Protein AF-A0A0C9SSV5-F1 (afdb_monomer)

Nearest PDB structures (foldseek):
  7vpn-assembly1_A  TM=6.894E-01  e=2.152E-01  Coprinopsis cinerea okayama7#130
  8jkk-assembly3_G  TM=6.344E-01  e=1.766E-01  Coprinopsis cinerea okayama7#130
  8jkk-assembly1_A  TM=6.211E-01  e=1.766E-01  Coprinopsis cinerea okayama7#130
  8jkk-assembly2_D  TM=6.205E-01  e=1.766E-01  Coprinopsis cinerea okayama7#130
  1uf2-assembly1_G  TM=5.075E-01  e=1.775E+00  Rice dwarf virus

Sequence (130 aa):
IPYLSAETFKHEPLYCNLEEVYSKLFEWLEMMTRNYLPSEYEVLVRLVRVLPSKATSLTSPFLSLIINLNICSEAHRDAKDKDLCLVLPIRNFKGGSLV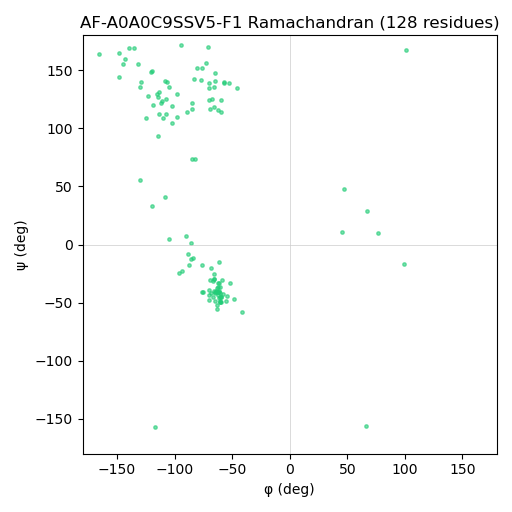LKQQGLVLDLANGDFVVFRLAETTHFNLDYE

Organism: NCBI:txid664439

Radius of gyration: 15.21 Å; Cα contacts (8 Å, |Δi|>4): 168; chains: 1; bounding box: 42×30×37 Å

Secondary structure (DSSP, 8-state):
-----HHHHHTHHHHHHHHHHHHHHHHHHHHHHHHH-HHHHHHHHHHHHH-TT----TTTT-S-----SS----SB--TT--SEEEE---S--SB-PEEETTTTEEE-PPTT--EEEETTT--EEEPPB-

Mean predicted aligned error: 4.46 Å

pLDDT: mean 89.44, std 7.88, range [55.72, 97.88]

Foldseek 3Di:
DDDDDPVCVVVVVVVVVCLVVCVVVLVVVLVVCCVVVVPLLVVLCVVCVPDPVVDDDSNPSDPDDDDDDQDFDDFDAPLVQAGKDKDADDDDFAFFWKDFPVVRDTHPDDHPDMDMDGRNVTGIGTTHTD

Solvent-accessible surface area (backbone atoms only — not comparable to full-atom values): 7798 Å² total; per-residue (Å²): 132,86,74,83,60,70,62,54,71,77,38,38,71,59,51,53,50,50,47,67,76,39,41,70,56,33,55,47,53,30,52,50,40,44,72,78,38,46,70,61,38,54,52,35,44,54,54,57,71,70,42,89,71,72,68,78,47,85,49,43,62,43,89,74,86,83,88,74,80,87,57,62,47,73,84,39,54,48,73,87,43,86,50,77,42,76,51,65,56,81,64,93,81,48,65,40,31,42,34,36,61,79,79,72,42,75,40,82,71,48,64,84,42,69,50,75,47,53,29,48,80,33,42,33,30,27,37,64,67,107

Structure (mmCIF, N/CA/C/O backbone):
data_AF-A0A0C9SSV5-F1
#
_entry.id   AF-A0A0C9SSV5-F1
#
loop_
_atom_site.group_PDB
_atom_site.id
_atom_site.type_symbol
_atom_site.label_atom_id
_atom_site.label_alt_id
_atom_site.label_comp_id
_atom_site.label_asym_id
_atom_site.label_entity_id
_atom_site.label_seq_id
_atom_site.pdbx_PDB_ins_code
_atom_site.Cartn_x
_atom_site.Cartn_y
_atom_site.Cartn_z
_atom_site.occupancy
_atom_site.B_iso_or_equiv
_atom_site.auth_seq_id
_atom_site.auth_comp_id
_atom_site.auth_asym_id
_atom_site.auth_atom_id
_atom_site.pdbx_PDB_model_num
ATOM 1 N N . ILE A 1 1 ? 14.883 -15.116 -11.152 1.00 69.19 1 ILE A N 1
ATOM 2 C CA . ILE A 1 1 ? 15.613 -13.852 -10.884 1.00 69.19 1 ILE A CA 1
ATOM 3 C C . ILE A 1 1 ? 14.566 -12.746 -10.884 1.00 69.19 1 ILE A C 1
ATOM 5 O O . ILE A 1 1 ? 13.757 -12.798 -11.797 1.00 69.19 1 ILE A O 1
ATOM 9 N N . PRO A 1 2 ? 14.501 -11.841 -9.892 1.00 75.25 2 PRO A N 1
ATOM 10 C CA . PRO A 1 2 ? 13.543 -10.729 -9.891 1.00 75.25 2 PRO A CA 1
ATOM 11 C C . PRO A 1 2 ? 13.689 -9.847 -11.141 1.00 75.25 2 PRO A C 1
ATOM 13 O O . PRO A 1 2 ? 14.813 -9.600 -11.580 1.00 75.25 2 PRO A O 1
ATOM 16 N N . TYR A 1 3 ? 12.571 -9.397 -11.712 1.00 78.25 3 TYR A N 1
ATOM 17 C CA . TYR A 1 3 ? 12.511 -8.578 -12.928 1.00 78.25 3 TYR A CA 1
ATOM 18 C C . TYR A 1 3 ? 11.377 -7.547 -12.827 1.00 78.25 3 TYR A C 1
ATOM 20 O O . TYR A 1 3 ? 10.466 -7.704 -12.015 1.00 78.25 3 TYR A O 1
ATOM 28 N N . LEU A 1 4 ? 11.449 -6.488 -13.637 1.00 80.31 4 LEU A N 1
ATOM 29 C CA . LEU A 1 4 ? 10.398 -5.469 -13.720 1.00 80.31 4 LEU A CA 1
ATOM 30 C C . LEU A 1 4 ? 9.098 -6.070 -14.264 1.00 80.31 4 LEU A C 1
ATOM 32 O O . LEU A 1 4 ? 9.130 -6.876 -15.193 1.00 80.31 4 LEU A O 1
ATOM 36 N N . SER A 1 5 ? 7.957 -5.655 -13.712 1.00 84.19 5 SER A N 1
ATOM 37 C CA . SER A 1 5 ? 6.647 -6.121 -14.175 1.00 84.19 5 SER A CA 1
ATOM 38 C C . SER A 1 5 ? 6.447 -5.824 -15.664 1.00 84.19 5 SER A C 1
ATOM 40 O O . SER A 1 5 ? 6.763 -4.733 -16.137 1.00 84.19 5 SER A O 1
ATOM 42 N N . ALA A 1 6 ? 5.861 -6.772 -16.401 1.00 87.62 6 ALA A N 1
ATOM 43 C CA . ALA A 1 6 ? 5.492 -6.564 -17.802 1.00 87.62 6 ALA A CA 1
ATOM 44 C C . ALA A 1 6 ? 4.513 -5.384 -17.970 1.00 87.62 6 ALA A C 1
ATOM 46 O O . ALA A 1 6 ? 4.557 -4.680 -18.979 1.00 87.62 6 ALA A O 1
ATOM 47 N N . GLU A 1 7 ? 3.679 -5.127 -16.956 1.00 86.88 7 GLU A N 1
ATOM 48 C CA . GLU A 1 7 ? 2.730 -4.011 -16.950 1.00 86.88 7 GLU A CA 1
ATOM 49 C C . GLU A 1 7 ? 3.437 -2.648 -16.940 1.00 86.88 7 GLU A C 1
ATOM 51 O O . GLU A 1 7 ? 2.920 -1.709 -17.536 1.00 86.88 7 GLU A O 1
ATOM 56 N N . THR A 1 8 ? 4.642 -2.540 -16.361 1.00 84.25 8 THR A N 1
ATOM 57 C CA . THR A 1 8 ? 5.437 -1.299 -16.400 1.00 84.25 8 THR A CA 1
ATOM 58 C C . THR A 1 8 ? 5.770 -0.908 -17.838 1.00 84.25 8 THR A C 1
ATOM 60 O O . THR A 1 8 ? 5.641 0.255 -18.194 1.00 84.25 8 THR A O 1
ATOM 63 N N . PHE A 1 9 ? 6.140 -1.872 -18.686 1.00 86.56 9 PHE A N 1
ATOM 64 C CA . PHE A 1 9 ? 6.457 -1.602 -20.092 1.00 86.56 9 PHE A CA 1
ATOM 65 C C . PHE A 1 9 ? 5.199 -1.362 -20.927 1.00 86.56 9 PHE A C 1
ATOM 67 O O . PHE A 1 9 ? 5.155 -0.472 -21.769 1.00 86.56 9 PHE A O 1
ATOM 74 N N . LYS A 1 10 ? 4.153 -2.154 -20.685 1.00 92.75 10 LYS A N 1
ATOM 75 C CA . LYS A 1 10 ? 2.877 -2.055 -21.402 1.00 92.75 10 LYS A CA 1
ATOM 76 C C . LYS A 1 10 ? 2.137 -0.744 -21.115 1.00 92.75 10 LYS A C 1
ATOM 78 O O . LYS A 1 10 ? 1.419 -0.244 -21.978 1.00 92.75 10 LYS A O 1
ATOM 83 N N . HIS A 1 11 ? 2.309 -0.202 -19.913 1.00 90.19 11 HIS A N 1
ATOM 84 C CA . HIS A 1 11 ? 1.666 1.018 -19.439 1.00 90.19 11 HIS A CA 1
ATOM 85 C C . HIS A 1 11 ? 2.687 2.101 -19.067 1.00 90.19 11 HIS A C 1
ATOM 87 O O . HIS A 1 11 ? 2.428 2.901 -18.172 1.00 90.19 11 HIS A O 1
ATOM 93 N N . GLU A 1 12 ? 3.822 2.157 -19.772 1.00 90.00 12 GLU A N 1
ATOM 94 C CA . GLU A 1 12 ? 4.909 3.113 -19.511 1.00 90.00 12 GLU A CA 1
ATOM 95 C C . GLU A 1 12 ? 4.413 4.566 -19.354 1.00 90.00 12 GLU A C 1
ATOM 97 O O . GLU A 1 12 ? 4.742 5.173 -18.335 1.00 90.00 12 GLU A O 1
ATOM 102 N N . PRO A 1 13 ? 3.542 5.122 -20.227 1.00 93.56 13 PRO A N 1
ATOM 103 C CA . PRO A 1 13 ? 3.059 6.492 -20.041 1.00 93.56 13 PRO A CA 1
ATOM 104 C C . PRO A 1 13 ? 2.298 6.698 -18.726 1.00 93.56 13 PRO A C 1
ATOM 106 O O . PRO A 1 13 ? 2.419 7.741 -18.091 1.00 93.56 13 PRO A O 1
ATOM 109 N N . LEU A 1 14 ? 1.515 5.703 -18.293 1.00 90.88 14 LEU A N 1
ATOM 110 C CA . LEU A 1 14 ? 0.811 5.760 -17.011 1.00 90.88 14 LEU A CA 1
ATOM 111 C C . LEU A 1 14 ? 1.805 5.703 -15.849 1.00 90.88 14 LEU A C 1
ATOM 113 O O . LEU A 1 14 ? 1.651 6.447 -14.886 1.00 90.88 14 LEU A O 1
ATOM 117 N N . TYR A 1 15 ? 2.822 4.848 -15.952 1.00 88.31 15 TYR A N 1
ATOM 118 C CA . TYR A 1 15 ? 3.873 4.737 -14.948 1.00 88.31 15 TYR A CA 1
ATOM 119 C C . TYR A 1 15 ? 4.627 6.063 -14.775 1.00 88.31 15 TYR A C 1
ATOM 121 O O . TYR A 1 15 ? 4.724 6.560 -13.656 1.00 88.31 15 TYR A O 1
ATOM 129 N N . CYS A 1 16 ? 5.064 6.684 -15.876 1.00 89.88 16 CYS A N 1
ATOM 130 C CA . CYS A 1 16 ? 5.734 7.987 -15.850 1.00 89.88 16 CYS A CA 1
ATOM 131 C C . CYS A 1 16 ? 4.834 9.096 -15.285 1.00 89.88 16 CYS A C 1
ATOM 133 O O . CYS A 1 16 ? 5.289 9.908 -14.486 1.00 89.88 16 CYS A O 1
ATOM 135 N N . ASN A 1 17 ? 3.543 9.107 -15.632 1.00 92.94 17 ASN A N 1
ATOM 136 C CA . ASN A 1 17 ? 2.605 10.090 -15.083 1.00 92.94 17 ASN A CA 1
ATOM 137 C C . ASN A 1 17 ? 2.423 9.932 -13.568 1.00 92.94 17 ASN A C 1
ATOM 139 O O . ASN A 1 17 ? 2.332 10.924 -12.850 1.00 92.94 17 ASN A O 1
ATOM 143 N N . LEU A 1 18 ? 2.352 8.695 -13.067 1.00 91.06 18 LEU A N 1
ATOM 144 C CA . LEU A 1 18 ? 2.268 8.440 -11.627 1.00 91.06 18 LEU A CA 1
ATOM 145 C C . LEU A 1 18 ? 3.539 8.888 -10.913 1.00 91.06 18 LEU A C 1
ATOM 147 O O . LEU A 1 18 ? 3.448 9.473 -9.836 1.00 91.06 18 LEU A O 1
ATOM 151 N N . GLU A 1 19 ? 4.697 8.638 -11.521 1.00 89.38 19 GLU A N 1
ATOM 152 C CA . GLU A 1 19 ? 5.982 9.099 -11.008 1.00 89.38 19 GLU A CA 1
ATOM 153 C C . GLU A 1 19 ? 6.035 10.618 -10.893 1.00 89.38 19 GLU A C 1
ATOM 155 O O . GLU A 1 19 ? 6.338 11.147 -9.825 1.00 89.38 19 GLU A O 1
ATOM 160 N N . GLU A 1 20 ? 5.656 11.324 -11.954 1.00 92.75 20 GLU A N 1
ATOM 161 C CA . GLU A 1 20 ? 5.656 12.782 -11.968 1.00 92.75 20 GLU A CA 1
ATOM 162 C C . GLU A 1 20 ? 4.675 13.357 -10.933 1.00 92.75 20 GLU A C 1
ATOM 164 O O . GLU A 1 20 ? 5.061 14.167 -10.083 1.00 92.75 20 GLU A O 1
ATOM 169 N N . VAL A 1 21 ? 3.418 12.899 -10.958 1.00 93.81 21 VAL A N 1
ATOM 170 C CA . VAL A 1 21 ? 2.326 13.458 -10.144 1.00 93.81 21 VAL A CA 1
ATOM 171 C C . VAL A 1 21 ? 2.496 13.153 -8.654 1.00 93.81 21 VAL A C 1
ATOM 173 O O . VAL A 1 21 ? 2.216 14.019 -7.822 1.00 93.81 21 VAL A O 1
ATOM 176 N N . TYR A 1 22 ? 2.951 11.948 -8.300 1.00 92.31 22 TYR A N 1
ATOM 177 C CA . TYR A 1 22 ? 3.033 11.494 -6.907 1.00 92.31 22 TYR A CA 1
ATOM 178 C C . TYR A 1 22 ? 4.453 11.483 -6.328 1.00 92.3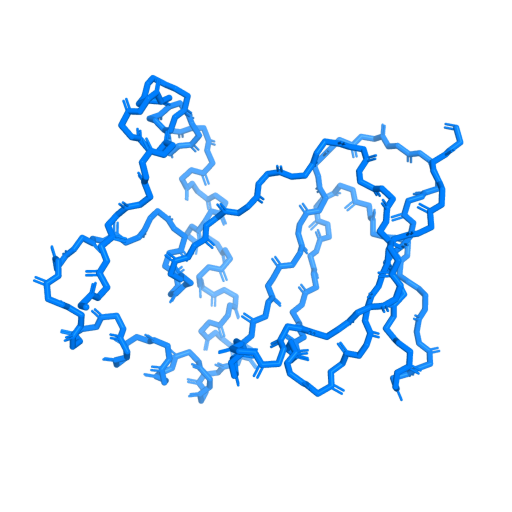1 22 TYR A C 1
ATOM 180 O O . TYR A 1 22 ? 4.610 11.109 -5.169 1.00 92.31 22 TYR A O 1
ATOM 188 N N . SER A 1 23 ? 5.466 11.957 -7.061 1.00 92.38 23 SER A N 1
ATOM 189 C CA . SER A 1 23 ? 6.869 12.049 -6.609 1.00 92.38 23 SER A CA 1
ATOM 190 C C . SER A 1 23 ? 7.018 12.535 -5.161 1.00 92.38 23 SER A C 1
ATOM 192 O O . SER A 1 23 ? 7.513 11.812 -4.300 1.00 92.38 23 SER A O 1
ATOM 194 N N . LYS A 1 24 ? 6.490 13.726 -4.854 1.00 94.12 24 LYS A N 1
ATOM 195 C CA . LYS A 1 24 ? 6.552 14.323 -3.506 1.00 94.12 24 LYS A CA 1
ATOM 196 C C . LYS A 1 24 ? 5.846 13.488 -2.440 1.00 94.12 24 LYS A C 1
ATOM 198 O O . LYS A 1 24 ? 6.253 13.496 -1.280 1.00 94.12 24 LYS A O 1
ATOM 203 N N . LEU A 1 25 ? 4.767 12.803 -2.813 1.00 93.50 25 LEU A N 1
ATOM 204 C CA . LEU A 1 25 ? 4.048 11.925 -1.898 1.00 93.50 25 LEU A CA 1
ATOM 205 C C . LEU A 1 25 ? 4.888 10.687 -1.584 1.00 93.50 25 LEU A C 1
ATOM 207 O O . LEU A 1 25 ? 4.997 10.322 -0.419 1.00 93.50 25 LEU A O 1
ATOM 211 N N . PHE A 1 26 ? 5.522 10.079 -2.586 1.00 93.62 26 PHE A N 1
ATOM 212 C CA . PHE A 1 26 ? 6.402 8.931 -2.375 1.00 93.62 26 PHE A CA 1
ATOM 213 C C . PHE A 1 26 ? 7.636 9.293 -1.548 1.00 93.62 26 PHE A C 1
ATOM 215 O O . PHE A 1 26 ? 7.950 8.569 -0.608 1.00 93.62 26 PHE A O 1
ATOM 222 N N . GLU A 1 27 ? 8.264 10.445 -1.799 1.00 93.81 27 GLU A N 1
ATOM 223 C CA . GLU A 1 27 ? 9.355 10.961 -0.957 1.00 93.81 27 GLU A CA 1
ATOM 224 C C . GLU A 1 27 ? 8.912 11.142 0.503 1.00 93.81 27 GLU A C 1
ATOM 226 O O . GLU A 1 27 ? 9.630 10.780 1.441 1.00 93.81 27 GLU A O 1
ATOM 231 N N . TRP A 1 28 ? 7.705 11.673 0.716 1.00 95.31 28 TRP A N 1
ATOM 232 C CA . TRP A 1 28 ? 7.149 11.835 2.054 1.00 95.31 28 TRP A CA 1
ATOM 233 C C . TRP A 1 28 ? 6.860 10.487 2.725 1.00 95.31 28 TRP A C 1
ATOM 235 O O . TRP A 1 28 ? 7.246 10.297 3.877 1.00 95.31 28 TRP A O 1
ATOM 245 N N . LEU A 1 29 ? 6.255 9.525 2.022 1.00 95.19 29 LEU A N 1
ATOM 246 C CA . LEU A 1 29 ? 6.004 8.179 2.551 1.00 95.19 29 LEU A CA 1
ATOM 247 C C . LEU A 1 29 ? 7.310 7.439 2.875 1.00 95.19 29 LEU A C 1
ATOM 249 O O . LEU A 1 29 ? 7.389 6.754 3.900 1.00 95.19 29 LEU A O 1
ATOM 253 N N . GLU A 1 30 ? 8.351 7.614 2.059 1.00 94.81 30 GLU A N 1
ATOM 254 C CA . GLU A 1 30 ? 9.689 7.090 2.333 1.00 94.81 30 GLU A CA 1
ATOM 255 C C . GLU A 1 30 ? 10.245 7.672 3.637 1.00 94.81 30 GLU A C 1
ATOM 257 O O . GLU A 1 30 ? 10.685 6.931 4.522 1.00 94.81 30 GLU A O 1
ATOM 262 N N . MET A 1 31 ? 10.182 8.998 3.786 1.00 95.88 31 MET A N 1
ATOM 263 C CA . MET A 1 31 ? 10.624 9.696 4.991 1.00 95.88 31 MET A CA 1
ATOM 264 C C . MET A 1 31 ? 9.846 9.231 6.229 1.00 95.88 31 MET A C 1
ATOM 266 O O . MET A 1 31 ? 10.452 8.959 7.266 1.00 95.88 31 MET A O 1
ATOM 270 N N . MET A 1 32 ? 8.520 9.106 6.133 1.00 96.44 32 MET A N 1
ATOM 271 C CA . MET A 1 32 ? 7.680 8.617 7.229 1.00 96.44 32 MET A CA 1
ATOM 272 C C . MET A 1 32 ? 8.065 7.185 7.612 1.00 96.44 32 MET A C 1
ATOM 274 O O . MET A 1 32 ? 8.278 6.897 8.788 1.00 96.44 32 MET A O 1
ATOM 278 N N . THR A 1 33 ? 8.251 6.305 6.630 1.00 94.88 33 THR A N 1
ATOM 279 C CA . THR A 1 33 ? 8.675 4.920 6.877 1.00 94.88 33 THR A CA 1
ATOM 280 C C . THR A 1 33 ? 10.040 4.878 7.565 1.00 94.88 33 THR A C 1
ATOM 282 O O . THR A 1 33 ? 10.199 4.182 8.564 1.00 94.88 33 THR A O 1
ATOM 285 N N . ARG A 1 34 ? 11.010 5.678 7.105 1.00 96.19 34 ARG A N 1
ATOM 286 C CA . ARG A 1 34 ? 12.337 5.774 7.730 1.00 96.19 34 ARG A CA 1
ATOM 287 C C . ARG A 1 34 ? 12.269 6.272 9.177 1.00 96.19 34 ARG A C 1
ATOM 289 O O . ARG A 1 34 ? 12.998 5.766 10.024 1.00 96.19 34 ARG A O 1
ATOM 296 N N . ASN A 1 35 ? 11.416 7.254 9.460 1.00 97.50 35 ASN A N 1
ATOM 297 C CA . ASN A 1 35 ? 11.336 7.880 10.780 1.00 97.50 35 ASN A CA 1
ATOM 298 C C . ASN A 1 35 ? 10.607 7.008 11.809 1.00 97.50 35 ASN A C 1
ATOM 300 O O . ASN A 1 35 ? 11.038 6.936 12.959 1.00 97.50 35 ASN A O 1
ATOM 304 N N . TYR A 1 36 ? 9.509 6.360 11.411 1.00 96.75 36 TYR A N 1
ATOM 305 C CA . TYR A 1 36 ? 8.656 5.600 12.330 1.00 96.75 36 TYR A CA 1
ATOM 306 C C . TYR A 1 36 ? 8.973 4.102 12.364 1.00 96.75 36 TYR A C 1
ATOM 308 O O . TYR A 1 36 ? 8.714 3.459 13.377 1.00 96.75 36 TYR A O 1
ATOM 316 N N . LEU A 1 37 ? 9.559 3.552 11.296 1.00 95.81 37 LEU A N 1
ATOM 317 C CA . LEU A 1 37 ? 9.918 2.135 11.164 1.00 95.81 37 LEU A CA 1
ATOM 318 C C . LEU A 1 37 ? 11.381 1.975 10.697 1.00 95.81 37 LEU A C 1
ATOM 320 O O . LEU A 1 37 ? 11.643 1.338 9.674 1.00 95.81 37 LEU A O 1
ATOM 324 N N . PRO A 1 38 ? 12.369 2.554 11.411 1.00 96.06 38 PRO A N 1
ATOM 325 C CA . PRO A 1 38 ? 13.755 2.614 10.939 1.00 96.06 38 PRO A CA 1
ATOM 326 C C . PRO A 1 38 ? 14.391 1.230 10.745 1.00 96.06 38 PRO A C 1
ATOM 328 O O . PRO A 1 38 ? 15.206 1.045 9.844 1.00 96.06 38 PRO A O 1
ATOM 331 N N . SER A 1 39 ? 14.014 0.246 11.567 1.00 94.62 39 SER A N 1
ATOM 332 C CA . SER A 1 39 ? 14.576 -1.108 11.488 1.00 94.62 39 SER A CA 1
ATOM 333 C C . SER A 1 39 ? 14.096 -1.834 10.232 1.00 94.62 39 SER A C 1
ATOM 335 O O . SER A 1 39 ? 14.899 -2.398 9.491 1.00 94.62 39 SER A O 1
ATOM 337 N N . GLU A 1 40 ? 12.792 -1.785 9.965 1.00 93.12 40 G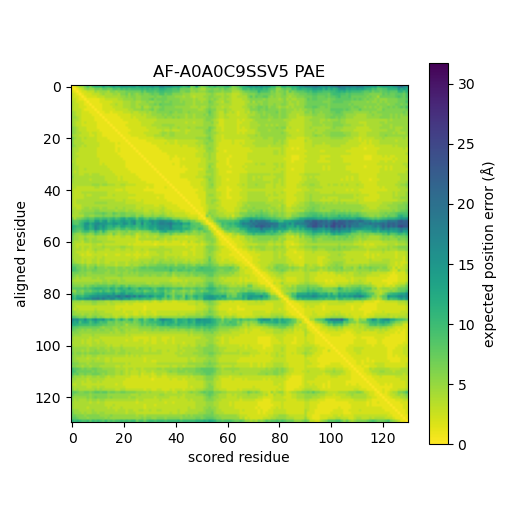LU A N 1
ATOM 338 C CA . GLU A 1 40 ? 12.180 -2.346 8.765 1.00 93.12 40 GLU A CA 1
ATOM 339 C C . GLU A 1 40 ? 12.640 -1.610 7.502 1.00 93.12 40 GLU A C 1
ATOM 341 O O . GLU A 1 40 ? 12.955 -2.250 6.499 1.00 93.12 40 GLU A O 1
ATOM 346 N N . TYR A 1 41 ? 12.756 -0.280 7.563 1.00 93.81 41 TYR A N 1
ATOM 347 C CA . TYR A 1 41 ? 13.273 0.540 6.469 1.00 93.81 41 TYR A CA 1
ATOM 348 C C . TYR A 1 41 ? 14.669 0.082 6.020 1.00 93.81 41 TYR A C 1
ATOM 350 O O . TYR A 1 41 ? 14.904 -0.136 4.831 1.00 93.81 41 TYR A O 1
ATOM 358 N N . GLU A 1 42 ? 15.593 -0.127 6.963 1.00 93.44 42 GLU A N 1
ATOM 359 C CA . GLU A 1 42 ? 16.951 -0.593 6.659 1.00 93.44 42 GLU A CA 1
ATOM 360 C C . GLU A 1 42 ? 16.969 -1.978 5.999 1.00 93.44 42 GLU A C 1
ATOM 362 O O . GLU A 1 42 ? 17.781 -2.234 5.103 1.00 93.44 42 GLU A O 1
ATOM 367 N N . VAL A 1 43 ? 16.067 -2.876 6.405 1.00 91.25 43 VAL A N 1
ATOM 368 C CA . VAL A 1 43 ? 15.922 -4.192 5.768 1.00 91.25 43 VAL A CA 1
ATOM 369 C C . VAL A 1 43 ? 15.456 -4.034 4.321 1.00 91.25 43 VAL A C 1
ATOM 371 O O . VAL A 1 43 ? 16.094 -4.586 3.421 1.00 91.25 43 VAL A O 1
ATOM 374 N N . LEU A 1 44 ? 14.415 -3.231 4.081 1.00 90.31 44 LEU A N 1
ATOM 375 C CA . LEU A 1 44 ? 13.884 -2.978 2.739 1.00 90.31 44 LEU A CA 1
ATOM 376 C C . LEU A 1 44 ? 14.943 -2.350 1.817 1.00 90.31 44 LEU A C 1
ATOM 378 O O . LEU A 1 44 ? 15.164 -2.833 0.707 1.00 90.31 44 LEU A O 1
ATOM 382 N N . VAL A 1 45 ? 15.693 -1.349 2.290 1.00 90.69 45 VAL A N 1
ATOM 383 C CA . VAL A 1 45 ? 16.777 -0.726 1.509 1.00 90.69 45 VAL A CA 1
ATOM 384 C C . VAL A 1 45 ? 17.891 -1.720 1.179 1.00 90.69 45 VAL A C 1
ATOM 386 O O . VAL A 1 45 ? 18.418 -1.715 0.061 1.00 90.69 45 VAL A O 1
ATOM 389 N N . AR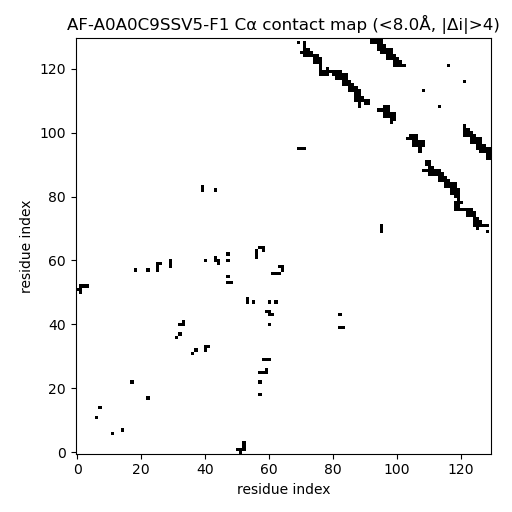G A 1 46 ? 18.274 -2.595 2.118 1.00 89.12 46 ARG A N 1
ATOM 390 C CA . ARG A 1 46 ? 19.268 -3.645 1.841 1.00 89.12 46 ARG A CA 1
ATOM 391 C C . ARG A 1 46 ? 18.772 -4.618 0.780 1.00 89.12 46 ARG A C 1
ATOM 393 O O . ARG A 1 46 ? 19.560 -4.972 -0.096 1.00 89.12 46 ARG A O 1
ATOM 400 N N . LEU A 1 47 ? 17.497 -5.007 0.829 1.00 86.06 47 LEU A N 1
ATOM 401 C CA . LEU A 1 47 ? 16.880 -5.856 -0.190 1.00 86.06 47 LEU A CA 1
ATOM 402 C C . LEU A 1 47 ? 16.927 -5.184 -1.565 1.00 86.06 47 LEU A C 1
ATOM 404 O O . LEU A 1 47 ? 17.434 -5.787 -2.506 1.00 86.06 47 LEU A O 1
ATOM 408 N N . VAL A 1 48 ? 16.520 -3.915 -1.672 1.00 85.31 48 VAL A N 1
ATOM 409 C CA . VAL A 1 48 ? 16.592 -3.140 -2.925 1.00 85.31 48 VAL A CA 1
ATOM 410 C C . VAL A 1 48 ? 18.015 -3.135 -3.502 1.00 85.31 48 VAL A C 1
ATOM 412 O O . VAL A 1 48 ? 18.202 -3.360 -4.696 1.00 85.31 48 VAL A O 1
ATOM 415 N N . ARG A 1 49 ? 19.041 -2.936 -2.663 1.00 85.44 49 ARG A N 1
ATOM 416 C CA . ARG A 1 49 ? 20.450 -2.853 -3.099 1.00 85.44 49 ARG A CA 1
ATOM 417 C C . ARG A 1 49 ? 21.013 -4.153 -3.669 1.00 85.44 49 ARG A C 1
ATOM 419 O O . ARG A 1 49 ? 21.929 -4.091 -4.487 1.00 85.44 49 ARG A O 1
ATOM 426 N N . VAL A 1 50 ? 20.522 -5.310 -3.225 1.00 85.62 50 VAL A N 1
ATOM 427 C CA . VAL A 1 50 ? 20.998 -6.616 -3.717 1.00 85.62 50 VAL A CA 1
ATOM 428 C C . VAL A 1 50 ? 20.233 -7.098 -4.949 1.00 85.62 50 VAL A C 1
ATOM 430 O O . VAL A 1 50 ? 20.634 -8.092 -5.559 1.00 85.62 50 VAL A O 1
ATOM 433 N N . LEU A 1 51 ? 19.148 -6.417 -5.336 1.00 82.75 51 LEU A N 1
ATOM 434 C CA . LEU A 1 51 ? 18.383 -6.804 -6.511 1.00 82.75 51 LEU A CA 1
ATOM 435 C C . LEU A 1 51 ? 19.169 -6.536 -7.805 1.00 82.75 51 LEU A C 1
ATOM 437 O O . LEU A 1 51 ? 19.732 -5.456 -7.998 1.00 82.75 51 LEU A O 1
ATOM 441 N N . PRO A 1 52 ? 19.178 -7.504 -8.736 1.00 74.75 52 PRO A N 1
ATOM 442 C CA . PRO A 1 52 ? 20.038 -7.467 -9.915 1.00 74.75 52 PRO A CA 1
ATOM 443 C C . PRO A 1 52 ? 19.667 -6.373 -10.920 1.00 74.75 52 PRO A C 1
ATOM 445 O O . PRO A 1 52 ? 20.507 -5.993 -11.731 1.00 74.75 52 PRO A O 1
ATOM 448 N N . SER A 1 53 ? 18.438 -5.852 -10.881 1.00 65.44 53 SER A N 1
ATOM 449 C CA . SER A 1 53 ? 17.973 -4.842 -11.832 1.00 65.44 53 SER A CA 1
ATOM 450 C C . SER A 1 53 ? 18.523 -3.442 -11.558 1.00 65.44 53 SER A C 1
ATOM 452 O O . SER A 1 53 ? 18.440 -2.613 -12.458 1.00 65.44 53 SER A O 1
ATOM 454 N N . LYS A 1 54 ? 19.056 -3.147 -10.354 1.00 55.72 54 LYS A N 1
ATOM 455 C CA . LYS A 1 54 ? 19.412 -1.783 -9.882 1.00 55.72 54 LYS A CA 1
ATOM 456 C C . LYS A 1 54 ? 18.341 -0.709 -10.150 1.00 55.72 54 LYS A C 1
ATOM 458 O O . LYS A 1 54 ? 18.619 0.476 -9.991 1.00 55.72 54 LYS A O 1
ATOM 463 N N . ALA A 1 55 ? 17.140 -1.109 -10.564 1.00 60.12 55 ALA A N 1
ATOM 464 C CA . ALA A 1 55 ? 16.059 -0.209 -10.886 1.00 60.12 55 ALA A CA 1
ATOM 465 C C . ALA A 1 55 ? 15.614 0.408 -9.566 1.00 60.12 55 ALA A C 1
ATOM 467 O O . ALA A 1 55 ? 15.201 -0.303 -8.647 1.00 60.12 55 ALA A O 1
ATOM 468 N N . THR A 1 56 ? 15.772 1.720 -9.451 1.00 63.75 56 THR A N 1
ATOM 469 C CA . THR A 1 56 ? 15.195 2.487 -8.357 1.00 63.75 56 THR A CA 1
ATOM 470 C C . THR A 1 56 ? 13.685 2.345 -8.466 1.00 63.75 56 THR A C 1
ATOM 472 O O . THR A 1 56 ? 13.099 2.719 -9.478 1.00 63.75 56 THR A O 1
ATOM 475 N N . SER A 1 57 ? 13.068 1.724 -7.463 1.00 73.06 57 SER A N 1
ATOM 476 C CA . SER A 1 57 ? 11.613 1.658 -7.390 1.00 73.06 57 SER A CA 1
ATOM 477 C C . SER A 1 57 ? 11.066 3.065 -7.193 1.00 73.06 57 SER A C 1
ATOM 479 O O . SER A 1 57 ? 11.569 3.797 -6.339 1.00 73.06 57 SER A O 1
ATOM 481 N N . LEU A 1 58 ? 10.011 3.406 -7.935 1.00 79.75 58 LEU A N 1
ATOM 482 C CA . LEU A 1 58 ? 9.253 4.643 -7.754 1.00 79.75 58 LEU A CA 1
ATOM 483 C C . LEU A 1 58 ? 8.809 4.849 -6.295 1.00 79.75 58 LEU A C 1
ATOM 485 O O . LEU A 1 58 ? 8.730 5.967 -5.800 1.00 79.75 58 LEU A O 1
ATOM 489 N N . THR A 1 59 ? 8.530 3.754 -5.596 1.00 86.19 59 THR A N 1
ATOM 490 C CA . THR A 1 59 ? 7.990 3.758 -4.238 1.00 86.19 59 THR A CA 1
ATOM 491 C C . THR A 1 59 ? 9.026 3.313 -3.213 1.00 86.19 59 THR A C 1
ATOM 493 O O . THR A 1 59 ? 8.696 2.528 -2.328 1.00 86.19 59 THR A O 1
ATOM 496 N N . SER A 1 60 ? 10.288 3.745 -3.337 1.00 87.38 60 SER A N 1
ATOM 497 C CA . SER A 1 60 ? 11.338 3.430 -2.351 1.00 87.38 60 SER A CA 1
ATOM 498 C C . SER A 1 60 ? 10.834 3.635 -0.906 1.00 87.38 60 SER A C 1
ATOM 500 O O . SER A 1 60 ? 10.165 4.628 -0.630 1.00 87.38 60 SER A O 1
ATOM 502 N N . PRO A 1 61 ? 11.092 2.707 0.035 1.00 89.75 61 PRO A N 1
ATOM 503 C CA . PRO A 1 61 ? 11.912 1.502 -0.095 1.00 89.75 61 PRO A CA 1
ATOM 504 C C . PRO A 1 61 ? 11.114 0.262 -0.560 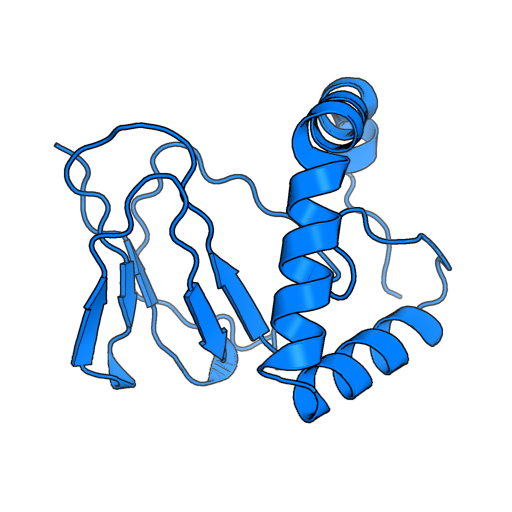1.00 89.75 61 PRO A C 1
ATOM 506 O O . PRO A 1 61 ? 11.645 -0.847 -0.555 1.00 89.75 61 PRO A O 1
ATOM 509 N N . PHE A 1 62 ? 9.840 0.416 -0.931 1.00 89.38 62 PHE A N 1
ATOM 510 C CA . PHE A 1 62 ? 8.978 -0.671 -1.396 1.00 89.38 62 PHE A CA 1
ATOM 511 C C . PHE A 1 62 ? 9.307 -1.062 -2.841 1.00 89.38 62 PHE A C 1
ATOM 513 O O . PHE A 1 62 ? 9.566 -0.214 -3.694 1.00 89.38 62 PHE A O 1
ATOM 520 N N . LEU A 1 63 ? 9.263 -2.364 -3.132 1.00 85.69 63 LEU A N 1
ATOM 521 C CA . LEU A 1 63 ? 9.672 -2.935 -4.423 1.00 85.69 63 LEU A CA 1
ATOM 522 C C . LEU A 1 63 ? 8.586 -2.936 -5.500 1.00 85.69 63 LEU A C 1
ATOM 524 O O . LEU A 1 63 ? 8.878 -3.200 -6.666 1.00 85.69 63 LEU A O 1
ATOM 528 N N . SER A 1 64 ? 7.343 -2.676 -5.117 1.00 85.94 64 SER A N 1
ATOM 529 C CA . SER A 1 64 ? 6.194 -2.778 -6.003 1.00 85.94 64 SER A CA 1
ATOM 530 C C . SER A 1 64 ? 5.131 -1.760 -5.632 1.00 85.94 64 SER A C 1
ATOM 532 O O . SER A 1 64 ? 4.868 -1.535 -4.453 1.00 85.94 64 SER A O 1
ATOM 534 N N . LEU A 1 65 ? 4.469 -1.236 -6.658 1.00 88.38 65 LEU A N 1
ATOM 535 C CA . LEU A 1 65 ? 3.283 -0.401 -6.553 1.00 88.38 65 LEU A CA 1
ATOM 536 C C . LEU A 1 65 ? 2.112 -1.166 -7.168 1.00 88.38 65 LEU A C 1
ATOM 538 O O . LEU A 1 65 ? 2.199 -1.611 -8.314 1.00 88.38 65 LEU A O 1
ATOM 542 N N . ILE A 1 66 ? 1.025 -1.305 -6.412 1.00 89.19 66 ILE A N 1
ATOM 543 C CA . ILE A 1 66 ? -0.229 -1.895 -6.882 1.00 89.19 66 ILE A CA 1
ATOM 544 C C . ILE A 1 66 ? -1.294 -0.803 -6.887 1.00 89.19 66 ILE A C 1
ATOM 546 O O . ILE A 1 66 ? -1.460 -0.087 -5.902 1.00 89.19 66 ILE A O 1
ATOM 550 N N . ILE A 1 67 ? -2.023 -0.688 -7.997 1.00 89.81 67 ILE A N 1
ATOM 551 C CA . ILE A 1 67 ? -3.155 0.229 -8.124 1.00 89.81 67 ILE A CA 1
ATOM 552 C C . ILE A 1 67 ? -4.425 -0.599 -8.107 1.00 89.81 67 ILE A C 1
ATOM 554 O O . ILE A 1 67 ? -4.716 -1.343 -9.042 1.00 89.81 67 ILE A O 1
ATOM 558 N N . ASN A 1 68 ? -5.187 -0.428 -7.040 1.00 89.94 68 ASN A N 1
ATOM 559 C CA . ASN A 1 68 ? -6.458 -1.088 -6.841 1.00 89.94 68 ASN A CA 1
ATOM 560 C C . ASN A 1 68 ? -7.591 -0.103 -7.144 1.00 89.94 68 ASN A C 1
ATOM 562 O O . ASN A 1 68 ? -7.708 0.935 -6.496 1.00 89.94 68 ASN A O 1
ATOM 566 N N . LEU A 1 69 ? -8.425 -0.420 -8.136 1.00 89.81 69 LEU A N 1
ATOM 567 C CA . LEU A 1 69 ? -9.592 0.386 -8.498 1.00 89.81 69 LEU A CA 1
ATOM 568 C C . LEU A 1 69 ? -10.837 -0.221 -7.852 1.00 89.81 69 LEU A C 1
ATOM 570 O O . LEU A 1 69 ? -11.267 -1.292 -8.268 1.00 89.81 69 LEU A O 1
ATOM 574 N N . ASN A 1 70 ? -11.402 0.466 -6.853 1.00 87.75 70 ASN A N 1
ATOM 575 C CA . ASN A 1 70 ? -12.592 0.030 -6.110 1.00 87.75 70 ASN A CA 1
ATOM 576 C C . ASN A 1 70 ? -12.507 -1.442 -5.662 1.00 87.75 70 ASN A C 1
ATOM 578 O O . ASN A 1 70 ? -13.427 -2.228 -5.884 1.00 87.75 70 ASN A O 1
ATOM 582 N N . ILE A 1 71 ? -11.370 -1.830 -5.081 1.00 87.38 71 ILE A N 1
ATOM 583 C CA . ILE A 1 71 ? -11.121 -3.223 -4.712 1.00 87.38 71 ILE A CA 1
ATOM 584 C C . ILE A 1 71 ? -12.041 -3.675 -3.574 1.00 87.38 71 ILE A C 1
ATOM 586 O O . ILE A 1 71 ? -12.034 -3.106 -2.489 1.00 87.38 71 ILE A O 1
ATOM 590 N N . CYS A 1 72 ? -12.771 -4.758 -3.808 1.00 89.12 72 CYS A N 1
ATOM 591 C CA . CYS A 1 72 ? -13.293 -5.618 -2.757 1.00 89.12 72 CYS A CA 1
ATOM 592 C C . CYS A 1 72 ? -12.530 -6.937 -2.865 1.00 89.12 72 CYS A C 1
ATOM 594 O O . CYS A 1 72 ? -12.460 -7.533 -3.943 1.00 89.12 72 CYS A O 1
ATOM 596 N N . SER A 1 73 ? -11.878 -7.345 -1.782 1.00 92.06 73 SER A N 1
ATOM 597 C CA . SER A 1 73 ? -11.029 -8.535 -1.762 1.00 92.06 73 SER A CA 1
ATOM 598 C C . SER A 1 73 ? -11.538 -9.522 -0.725 1.00 92.06 73 SER A C 1
ATOM 600 O O . SER A 1 73 ? -12.080 -9.139 0.307 1.00 92.06 73 SER A O 1
ATOM 602 N N . GLU A 1 74 ? -11.359 -10.814 -0.984 1.00 95.06 74 GLU A N 1
ATOM 603 C CA . GLU A 1 74 ? -11.575 -11.828 0.045 1.00 95.06 74 GLU A CA 1
ATOM 604 C C . GLU A 1 74 ? -10.448 -11.780 1.086 1.00 95.06 74 GLU A C 1
ATOM 606 O O . GLU A 1 74 ? -9.333 -11.343 0.802 1.00 95.06 74 GLU A O 1
ATOM 611 N N . ALA A 1 75 ? -10.716 -12.265 2.300 1.00 96.75 75 ALA A N 1
ATOM 612 C CA . ALA A 1 75 ? -9.723 -12.340 3.369 1.00 96.75 75 ALA A CA 1
ATOM 613 C C . ALA A 1 75 ? -8.521 -13.207 2.968 1.00 96.75 75 ALA A C 1
ATOM 615 O O . ALA A 1 75 ? -8.636 -14.427 2.851 1.00 96.75 75 ALA A O 1
ATOM 616 N N . HIS A 1 76 ? -7.347 -12.588 2.840 1.00 94.88 76 HIS A N 1
ATOM 617 C CA . HIS A 1 76 ? -6.126 -13.271 2.420 1.00 94.88 76 HIS A CA 1
ATOM 618 C C . HIS A 1 76 ? -4.899 -12.802 3.204 1.00 94.88 76 HIS A C 1
ATOM 620 O O . HIS A 1 76 ? -4.947 -11.863 3.996 1.00 94.88 76 HIS A O 1
ATOM 626 N N . ARG A 1 77 ? -3.799 -13.535 3.026 1.00 92.88 77 ARG A N 1
ATOM 627 C CA . ARG A 1 77 ? -2.455 -13.151 3.457 1.00 92.88 77 ARG A CA 1
ATOM 628 C C . ARG A 1 77 ? -1.528 -13.328 2.277 1.00 92.88 77 ARG A C 1
ATOM 630 O O . ARG A 1 77 ? -1.516 -14.408 1.679 1.00 92.88 77 ARG A O 1
ATOM 637 N N . ASP A 1 78 ? -0.668 -12.354 2.049 1.00 87.62 78 ASP A N 1
ATOM 638 C CA . ASP A 1 78 ? 0.390 -12.484 1.058 1.00 87.62 78 ASP A CA 1
ATOM 639 C C . ASP A 1 78 ? 1.562 -13.242 1.671 1.00 87.62 78 ASP A C 1
ATOM 641 O O . ASP A 1 78 ? 2.597 -12.699 2.029 1.00 87.62 78 ASP A O 1
ATOM 645 N N . ALA A 1 79 ? 1.387 -14.555 1.834 1.00 78.62 79 ALA A N 1
ATOM 646 C CA . ALA A 1 79 ? 2.351 -15.419 2.518 1.00 78.62 79 ALA A CA 1
ATOM 647 C C . ALA A 1 79 ? 3.734 -15.474 1.836 1.00 78.62 79 ALA A C 1
ATOM 649 O O . ALA A 1 79 ? 4.701 -15.965 2.423 1.00 78.62 79 ALA A O 1
ATOM 650 N N . LYS A 1 80 ? 3.820 -15.012 0.583 1.00 78.81 80 LYS A N 1
ATOM 651 C CA . LYS A 1 80 ? 5.069 -14.907 -0.179 1.00 78.81 80 LYS A CA 1
ATOM 652 C C . LYS A 1 80 ? 5.794 -13.580 0.061 1.00 78.81 80 LYS A C 1
ATOM 654 O O . LYS A 1 80 ? 7.002 -13.537 -0.164 1.00 78.81 80 LYS A O 1
ATOM 659 N N . ASP A 1 81 ? 5.096 -12.578 0.589 1.00 77.62 81 ASP A N 1
ATOM 660 C CA . ASP A 1 81 ? 5.622 -11.252 0.888 1.00 77.62 81 ASP A CA 1
ATOM 661 C C . ASP A 1 81 ? 5.875 -11.152 2.391 1.00 77.62 81 ASP A C 1
ATOM 663 O O . ASP A 1 81 ? 4.966 -11.082 3.218 1.00 77.62 81 ASP A O 1
ATOM 667 N N . LYS A 1 82 ? 7.150 -11.228 2.772 1.00 66.25 82 LYS A N 1
ATOM 668 C CA . LYS A 1 82 ? 7.551 -11.329 4.184 1.00 66.25 82 LYS A CA 1
ATOM 669 C C . LYS A 1 82 ? 7.671 -9.982 4.897 1.00 66.25 82 LYS A C 1
ATOM 671 O O . LYS A 1 82 ? 7.996 -9.967 6.081 1.00 66.25 82 LYS A O 1
ATOM 676 N N . ASP A 1 83 ? 7.388 -8.890 4.196 1.00 82.81 83 ASP A N 1
ATOM 677 C CA . ASP A 1 83 ? 7.708 -7.541 4.644 1.00 82.81 83 ASP A CA 1
ATOM 678 C C . ASP A 1 83 ? 6.444 -6.683 4.860 1.00 82.81 83 ASP A C 1
ATOM 680 O O . ASP A 1 83 ? 5.345 -7.178 5.146 1.00 82.81 83 ASP A O 1
ATOM 684 N N . LEU A 1 84 ? 6.626 -5.366 4.800 1.00 91.38 84 LEU A N 1
ATOM 685 C CA . LEU A 1 84 ? 5.596 -4.363 5.020 1.00 91.38 84 LEU A CA 1
ATOM 686 C C . LEU A 1 84 ? 4.763 -4.117 3.756 1.00 91.38 84 LEU A C 1
ATOM 688 O O . LEU A 1 84 ? 5.305 -4.019 2.657 1.00 91.38 84 LEU A O 1
ATOM 692 N N . CYS A 1 85 ? 3.463 -3.905 3.944 1.00 92.62 85 CYS A N 1
ATOM 693 C CA . CYS A 1 85 ? 2.595 -3.234 2.980 1.00 92.62 85 CYS A CA 1
ATOM 694 C C . CYS A 1 85 ? 2.259 -1.844 3.485 1.00 92.62 85 CYS A C 1
ATOM 696 O O . CYS A 1 85 ? 1.983 -1.675 4.673 1.00 92.62 85 CYS A O 1
ATOM 698 N N . LEU A 1 86 ? 2.242 -0.886 2.564 1.00 94.62 86 LEU A N 1
ATOM 699 C CA . LEU A 1 86 ? 1.674 0.432 2.773 1.00 94.62 86 LEU A CA 1
ATOM 700 C C . LEU A 1 86 ? 0.431 0.567 1.895 1.00 94.62 86 LEU A C 1
ATOM 702 O O . LEU A 1 86 ? 0.518 0.445 0.674 1.00 94.62 86 LEU A O 1
ATOM 706 N N . VAL A 1 87 ? -0.714 0.841 2.517 1.00 94.69 87 VAL A N 1
ATOM 707 C CA . VAL A 1 87 ? -1.967 1.141 1.817 1.00 94.69 87 VAL A CA 1
ATOM 708 C C . VAL A 1 87 ? -2.268 2.625 1.962 1.00 94.69 87 VAL A C 1
ATOM 710 O O . VAL A 1 87 ? -2.338 3.147 3.074 1.00 94.69 87 VAL A O 1
ATOM 713 N N . LEU A 1 88 ? -2.459 3.279 0.820 1.00 94.00 88 LEU A N 1
ATOM 714 C CA . LEU A 1 88 ? -2.826 4.683 0.684 1.00 94.00 88 LEU A CA 1
ATOM 715 C C . LEU A 1 88 ? -4.103 4.760 -0.170 1.00 94.00 88 LEU A C 1
ATOM 717 O O . LEU A 1 88 ? -4.032 4.514 -1.379 1.00 94.00 88 LEU A O 1
ATOM 721 N N . PRO A 1 89 ? -5.269 5.097 0.399 1.00 92.56 89 PRO A N 1
ATOM 722 C CA . PRO A 1 89 ? -6.431 5.459 -0.398 1.00 92.56 89 PRO A CA 1
ATOM 723 C C . PRO A 1 89 ? -6.240 6.814 -1.087 1.00 92.56 89 PRO A C 1
ATOM 725 O O . PRO A 1 89 ? -5.773 7.790 -0.502 1.00 92.56 89 PRO A O 1
ATOM 728 N N . ILE A 1 90 ? -6.676 6.892 -2.339 1.00 88.12 90 ILE A N 1
ATOM 729 C CA . ILE A 1 90 ? -6.715 8.134 -3.110 1.00 88.12 90 ILE A CA 1
ATOM 730 C C . ILE A 1 90 ? -8.163 8.332 -3.552 1.00 88.12 90 ILE A C 1
ATOM 732 O O . ILE A 1 90 ? -8.708 7.422 -4.175 1.00 88.12 90 ILE A O 1
ATOM 736 N N . ARG A 1 91 ? -8.734 9.525 -3.286 1.00 76.44 91 ARG A N 1
ATOM 737 C CA . ARG A 1 91 ? -10.119 9.988 -3.583 1.00 76.44 91 ARG A CA 1
ATOM 738 C C . ARG A 1 91 ? -11.076 9.951 -2.379 1.00 76.44 91 ARG A C 1
ATOM 740 O O . ARG A 1 91 ? -10.787 9.375 -1.342 1.00 76.44 91 ARG A O 1
ATOM 747 N N . ASN A 1 92 ? -12.226 10.606 -2.551 1.00 82.81 92 ASN A N 1
ATOM 748 C CA . ASN A 1 92 ? -13.376 10.560 -1.649 1.00 82.81 92 ASN A CA 1
ATOM 749 C C . ASN A 1 92 ? -14.309 9.408 -2.056 1.00 82.81 92 ASN A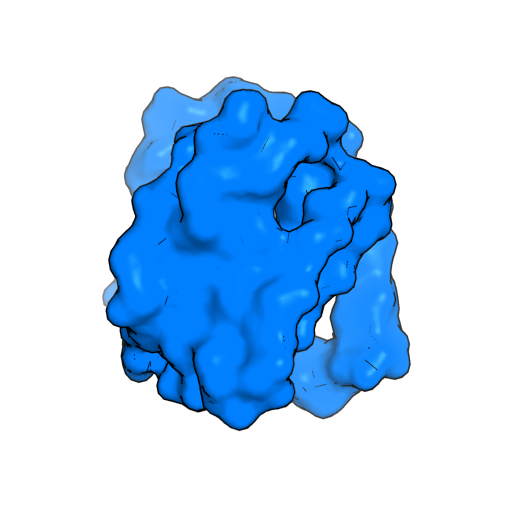 C 1
ATOM 751 O O . ASN A 1 92 ? -14.915 9.467 -3.130 1.00 82.81 92 ASN A O 1
ATOM 755 N N . PHE A 1 93 ? -14.432 8.393 -1.206 1.00 85.69 93 PHE A N 1
ATOM 756 C CA . PHE A 1 93 ? -15.355 7.264 -1.357 1.00 85.69 93 PHE A CA 1
ATOM 757 C C . PHE A 1 93 ? -16.058 6.968 -0.023 1.00 85.69 93 PHE A C 1
ATOM 759 O O . PHE A 1 93 ? -15.693 7.528 1.011 1.00 85.69 93 PHE A O 1
ATOM 766 N N . LYS A 1 94 ? -17.091 6.123 -0.066 1.00 88.62 94 LYS A N 1
ATOM 767 C CA . LYS A 1 94 ? -17.778 5.566 1.105 1.00 88.62 94 LYS A CA 1
ATOM 768 C C . LYS A 1 94 ? -17.669 4.043 1.076 1.00 88.62 94 LYS A C 1
ATOM 770 O O . LYS A 1 94 ? -17.598 3.463 -0.006 1.00 88.62 94 LYS A O 1
ATOM 775 N N . GLY A 1 95 ? -17.640 3.417 2.248 1.00 91.31 95 GLY A N 1
ATOM 776 C CA . GLY A 1 95 ? -17.305 1.998 2.371 1.00 91.31 95 GLY A CA 1
ATOM 777 C C . GLY A 1 95 ? -15.846 1.716 1.994 1.00 91.31 95 GLY A C 1
ATOM 778 O O . GLY A 1 95 ? -14.993 2.603 2.063 1.00 91.31 95 GLY A O 1
ATOM 779 N N . GLY A 1 96 ? -15.546 0.480 1.594 1.00 92.44 96 GLY A N 1
ATOM 780 C CA . GLY A 1 96 ? -14.199 0.081 1.161 1.00 92.44 96 GLY A CA 1
ATOM 781 C C . GLY A 1 96 ? -13.187 -0.128 2.294 1.00 92.44 96 GLY A C 1
ATOM 782 O O . GLY A 1 96 ? -11.989 -0.271 2.024 1.00 92.44 96 GLY A O 1
ATOM 783 N N . SER A 1 97 ? -13.641 -0.130 3.551 1.00 94.88 97 SER A N 1
ATOM 784 C CA . SER A 1 97 ? -12.796 -0.174 4.748 1.00 94.88 97 SER A CA 1
ATOM 785 C C . SER A 1 97 ? -11.803 -1.330 4.705 1.00 94.88 97 SER A C 1
ATOM 787 O O . SER A 1 97 ? -12.150 -2.452 4.325 1.00 94.88 97 SER A O 1
ATOM 789 N N . LEU A 1 98 ? -10.571 -1.069 5.141 1.00 96.12 98 LEU A N 1
ATOM 790 C CA . LEU A 1 98 ? -9.543 -2.096 5.251 1.00 96.12 98 LEU A CA 1
ATOM 791 C C . LEU A 1 98 ? -9.681 -2.812 6.593 1.00 96.12 98 LEU A C 1
ATOM 793 O O . LEU A 1 98 ? -9.573 -2.199 7.655 1.00 96.12 98 LEU A O 1
ATOM 797 N N . VAL A 1 99 ? -9.867 -4.125 6.557 1.00 97.69 99 VAL A N 1
ATOM 798 C CA . VAL A 1 99 ? -9.930 -4.956 7.758 1.00 97.69 99 VAL A CA 1
ATOM 799 C C . VAL A 1 99 ? -8.574 -5.602 8.004 1.00 97.69 99 VAL A C 1
ATOM 801 O O . VAL A 1 99 ? -8.031 -6.248 7.114 1.00 97.69 99 VAL A O 1
ATOM 804 N N . LEU A 1 100 ? -8.055 -5.484 9.228 1.00 97.81 100 LEU A N 1
ATOM 805 C CA . LEU A 1 100 ? -6.854 -6.177 9.703 1.00 97.81 100 LEU A CA 1
ATOM 806 C C . LEU A 1 100 ? -7.263 -7.154 10.813 1.00 97.81 100 LEU A C 1
ATOM 808 O O . LEU A 1 100 ? -7.397 -6.792 11.986 1.00 97.81 100 LEU A O 1
ATOM 812 N N . LYS A 1 101 ? -7.525 -8.410 10.431 1.00 97.31 101 LYS A N 1
ATOM 813 C CA . LYS A 1 101 ? -8.247 -9.377 11.276 1.00 97.31 101 LYS A CA 1
ATOM 814 C C . LYS A 1 101 ? -7.519 -9.698 12.580 1.00 97.31 101 LYS A C 1
ATOM 816 O O . LYS A 1 101 ? -8.155 -9.784 13.624 1.00 97.31 101 LYS A O 1
ATOM 821 N N . GLN A 1 102 ? -6.207 -9.914 12.533 1.00 96.12 102 GLN A N 1
ATOM 822 C CA . GLN A 1 102 ? -5.417 -10.315 13.705 1.00 96.12 102 GLN A CA 1
ATOM 823 C C . GLN A 1 102 ? -5.298 -9.184 14.723 1.00 96.12 102 GLN A C 1
ATOM 825 O O . GLN A 1 102 ? -5.218 -9.452 15.917 1.00 96.12 102 GLN A O 1
ATOM 830 N N . GLN A 1 103 ? -5.316 -7.938 14.257 1.00 96.06 103 GLN A N 1
ATOM 831 C CA . GLN A 1 103 ? -5.280 -6.743 15.089 1.00 96.06 103 GLN A CA 1
ATOM 832 C C . GLN A 1 103 ? -6.676 -6.356 15.597 1.00 96.06 103 GLN A C 1
ATOM 834 O O . GLN A 1 103 ? -6.781 -5.516 16.484 1.00 96.06 103 GLN A O 1
ATOM 839 N N . GLY A 1 104 ? -7.743 -6.963 15.061 1.00 97.06 104 GLY A N 1
ATOM 840 C CA . GLY A 1 104 ? -9.123 -6.624 15.411 1.00 97.06 104 GLY A CA 1
ATOM 841 C C . GLY A 1 104 ? -9.525 -5.220 14.957 1.00 97.06 104 GLY A C 1
ATOM 842 O O . GLY A 1 104 ? -10.349 -4.588 15.612 1.00 97.06 104 GLY A O 1
ATOM 843 N N . LEU A 1 105 ? -8.922 -4.721 13.872 1.00 97.88 105 LEU A N 1
ATOM 844 C CA . LEU A 1 105 ? -9.126 -3.360 13.376 1.00 97.88 105 LEU A CA 1
ATOM 845 C C . LEU A 1 105 ? -9.948 -3.352 12.087 1.00 97.88 105 LEU A C 1
ATOM 847 O O . LEU A 1 105 ? -9.731 -4.170 11.191 1.00 97.88 105 LEU A O 1
ATOM 851 N N . VAL A 1 106 ? -10.842 -2.370 11.992 1.00 97.38 106 VAL A N 1
ATOM 852 C CA . VAL A 1 106 ? -11.496 -1.937 10.754 1.00 97.38 106 VAL A CA 1
ATOM 853 C C . VAL A 1 106 ? -11.093 -0.484 10.550 1.00 97.38 106 VAL A C 1
ATOM 855 O O . VAL A 1 106 ? -11.305 0.342 11.436 1.00 97.38 106 VAL A O 1
ATOM 858 N N . LEU A 1 107 ? -10.430 -0.201 9.434 1.00 95.88 107 LEU A N 1
ATOM 859 C CA . LEU A 1 107 ? -9.835 1.094 9.142 1.00 95.88 107 LEU A CA 1
ATOM 860 C C . LEU A 1 107 ? -10.612 1.774 8.016 1.00 95.88 107 LEU A C 1
ATOM 862 O O . LEU A 1 107 ? -10.510 1.386 6.849 1.00 95.88 107 LEU A O 1
ATOM 866 N N . ASP A 1 108 ? -11.351 2.816 8.384 1.00 93.94 108 ASP A N 1
ATOM 867 C CA . ASP A 1 108 ? -12.027 3.725 7.458 1.00 93.94 108 ASP A CA 1
ATOM 868 C C . ASP A 1 108 ? -11.044 4.811 7.011 1.00 93.94 108 ASP A C 1
ATOM 870 O O . ASP A 1 108 ? -11.081 5.947 7.481 1.00 93.94 108 ASP A O 1
ATOM 874 N N . LEU A 1 109 ? -10.099 4.426 6.151 1.00 92.81 109 LEU A N 1
ATOM 875 C CA . LEU A 1 109 ? -9.043 5.324 5.690 1.00 92.81 109 LEU A CA 1
ATOM 876 C C . LEU A 1 109 ? -9.624 6.402 4.761 1.00 92.81 109 LEU A C 1
ATOM 878 O O . LEU A 1 109 ? -10.237 6.087 3.738 1.00 92.81 109 LEU A O 1
ATOM 882 N N . ALA A 1 110 ? -9.393 7.669 5.095 1.00 89.81 110 ALA A N 1
ATOM 883 C CA . ALA A 1 110 ? -9.763 8.813 4.277 1.00 89.81 110 ALA A CA 1
ATOM 884 C C . ALA A 1 110 ? -8.599 9.265 3.381 1.00 89.81 110 ALA A C 1
ATOM 886 O O . ALA A 1 110 ? -7.459 8.818 3.498 1.00 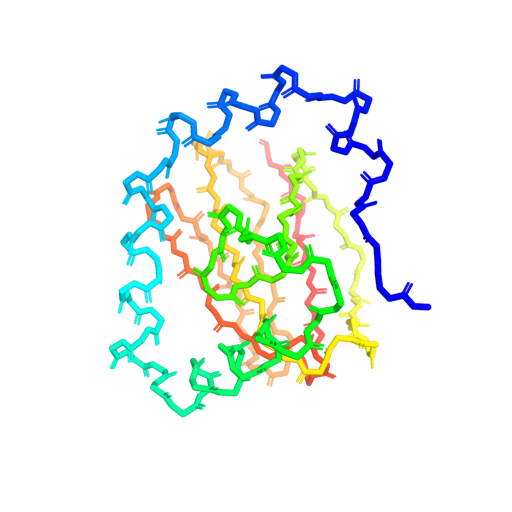89.81 110 ALA A O 1
ATOM 887 N N . ASN A 1 111 ? -8.882 10.191 2.464 1.00 89.88 111 ASN A N 1
ATOM 888 C CA . ASN A 1 111 ? -7.847 10.793 1.631 1.00 89.88 111 ASN A CA 1
ATOM 889 C C . ASN A 1 111 ? -6.787 11.495 2.503 1.00 89.88 111 ASN A C 1
ATOM 891 O O . ASN A 1 111 ? -7.120 12.384 3.286 1.00 89.88 111 ASN A O 1
ATOM 895 N N . GLY A 1 112 ? -5.523 11.108 2.327 1.00 89.00 112 GLY A N 1
ATOM 896 C CA . GLY A 1 112 ? -4.384 11.593 3.110 1.00 89.00 112 GLY A CA 1
ATOM 897 C C . GLY A 1 112 ? -3.957 10.649 4.235 1.00 89.00 112 GLY A C 1
ATOM 898 O O . GLY A 1 112 ? -2.820 10.752 4.698 1.00 89.00 112 GLY A O 1
ATOM 899 N N . ASP A 1 113 ? -4.809 9.699 4.622 1.00 93.12 113 ASP A N 1
ATOM 900 C CA . ASP A 1 113 ? -4.421 8.631 5.536 1.00 93.12 113 ASP A CA 1
ATOM 901 C C . ASP A 1 113 ? -3.578 7.590 4.805 1.00 93.12 113 ASP A C 1
ATOM 903 O O . ASP A 1 113 ? -3.746 7.346 3.613 1.00 93.12 113 ASP A O 1
ATOM 907 N N . PHE A 1 114 ? -2.698 6.919 5.535 1.00 95.38 114 PHE A N 1
ATOM 908 C CA . PHE A 1 114 ? -2.067 5.693 5.071 1.00 95.38 114 PHE A CA 1
ATOM 909 C C . PHE A 1 114 ? -1.856 4.757 6.254 1.00 95.38 114 PHE A C 1
ATOM 911 O O . PHE A 1 114 ? -1.753 5.186 7.405 1.00 95.38 114 PHE A O 1
ATOM 918 N N . VAL A 1 115 ? -1.772 3.464 5.970 1.00 95.81 115 VAL A N 1
ATOM 919 C CA . VAL A 1 115 ? -1.481 2.446 6.978 1.00 95.81 115 VAL A CA 1
ATOM 920 C C . VAL A 1 115 ? -0.343 1.568 6.509 1.00 95.81 115 VAL A C 1
ATOM 922 O O . VAL A 1 115 ? -0.276 1.197 5.339 1.00 95.81 115 VAL A O 1
ATOM 925 N N . VAL A 1 116 ? 0.540 1.225 7.444 1.00 95.50 116 VAL A N 1
ATOM 926 C CA . VAL A 1 116 ? 1.616 0.264 7.228 1.00 95.50 116 VAL A CA 1
ATOM 927 C C . VAL A 1 116 ? 1.392 -0.943 8.129 1.00 95.50 116 VAL A C 1
ATOM 929 O O . VAL A 1 116 ? 1.172 -0.786 9.329 1.00 95.50 116 VAL A O 1
ATOM 932 N N . PHE A 1 117 ? 1.439 -2.148 7.567 1.00 94.75 117 PHE A N 1
ATOM 933 C CA . PHE A 1 117 ? 1.253 -3.391 8.319 1.00 94.75 117 PHE A CA 1
ATOM 934 C C . PHE A 1 117 ? 2.064 -4.549 7.723 1.00 94.75 117 PHE A C 1
ATOM 936 O O . PHE A 1 117 ? 2.562 -4.473 6.602 1.00 94.75 117 PHE A O 1
ATOM 943 N N . ARG A 1 118 ? 2.215 -5.637 8.488 1.00 92.38 118 ARG A N 1
ATOM 944 C CA . ARG A 1 118 ? 2.952 -6.838 8.065 1.00 92.38 118 ARG A CA 1
ATOM 945 C C . ARG A 1 118 ? 2.059 -7.772 7.255 1.00 92.38 118 ARG A C 1
ATOM 947 O O . ARG A 1 118 ? 1.100 -8.317 7.808 1.00 92.38 118 ARG A O 1
ATOM 954 N N . LEU A 1 119 ? 2.410 -7.991 5.989 1.00 90.12 119 LEU A N 1
ATOM 955 C CA . LEU A 1 119 ? 1.620 -8.759 5.017 1.00 90.12 119 LEU A CA 1
ATOM 956 C C . LEU A 1 119 ? 1.445 -10.229 5.407 1.00 90.12 119 LEU A C 1
ATOM 958 O O . LEU A 1 119 ? 0.323 -10.714 5.550 1.00 90.12 119 LEU A O 1
ATOM 962 N N . ALA A 1 120 ? 2.554 -10.937 5.637 1.00 89.31 120 ALA A N 1
ATOM 963 C CA . ALA A 1 120 ? 2.530 -12.371 5.933 1.00 89.31 120 ALA A CA 1
ATOM 964 C C . ALA A 1 120 ? 1.841 -12.723 7.266 1.00 89.31 120 ALA A C 1
ATOM 966 O O . ALA A 1 120 ? 1.347 -13.841 7.444 1.00 89.31 120 ALA A O 1
ATOM 967 N N . GLU A 1 121 ? 1.814 -11.785 8.213 1.00 91.19 121 GLU A N 1
ATOM 968 C CA . GLU A 1 121 ? 1.273 -11.992 9.561 1.00 91.19 121 GLU A CA 1
ATOM 969 C C . GLU A 1 121 ? -0.206 -11.577 9.664 1.00 91.19 121 GLU A C 1
ATOM 971 O O . GLU A 1 121 ? -0.942 -12.096 10.511 1.00 91.19 121 GLU A O 1
ATOM 976 N N . THR A 1 122 ? -0.665 -10.695 8.768 1.00 94.50 122 THR A N 1
ATOM 977 C CA . THR A 1 122 ? -1.977 -10.048 8.849 1.00 94.50 122 THR A CA 1
ATOM 978 C C . THR A 1 122 ? -2.890 -10.486 7.711 1.00 94.50 122 THR A C 1
ATOM 980 O O . THR A 1 122 ? -2.694 -10.151 6.546 1.00 94.50 122 THR A O 1
ATOM 983 N N . THR A 1 123 ? -3.942 -11.220 8.068 1.00 96.50 123 THR A N 1
ATOM 984 C CA . THR A 1 123 ? -5.096 -11.430 7.201 1.00 96.50 123 THR A CA 1
ATOM 985 C C . THR A 1 123 ? -5.807 -10.104 7.005 1.00 96.50 123 THR A C 1
ATOM 987 O O . THR A 1 123 ? -6.316 -9.532 7.975 1.00 96.50 123 THR A O 1
ATOM 990 N N . HIS A 1 124 ? -5.868 -9.661 5.757 1.00 96.25 124 HIS A N 1
ATOM 991 C CA . HIS A 1 124 ? -6.465 -8.393 5.387 1.00 96.25 124 HIS A CA 1
ATOM 992 C C . HIS A 1 124 ? -7.421 -8.541 4.204 1.00 96.25 124 HIS A C 1
ATOM 994 O O . HIS A 1 124 ? -7.359 -9.523 3.460 1.00 96.25 124 HIS A O 1
ATOM 1000 N N . PHE A 1 125 ? -8.371 -7.613 4.117 1.00 96.56 125 PHE A N 1
ATOM 1001 C CA . PHE A 1 125 ? -9.350 -7.517 3.036 1.00 96.56 125 PHE A CA 1
ATOM 1002 C C . PHE A 1 125 ? -10.054 -6.162 3.040 1.00 96.56 125 PHE A C 1
ATOM 1004 O O . PHE A 1 125 ? -10.021 -5.447 4.043 1.00 96.56 125 PHE A O 1
ATOM 1011 N N . ASN A 1 126 ? -10.717 -5.838 1.932 1.00 95.69 126 ASN A N 1
ATOM 1012 C CA . ASN A 1 126 ? -11.540 -4.642 1.791 1.00 95.69 126 ASN A CA 1
ATOM 1013 C C . ASN A 1 126 ? -13.026 -4.999 1.836 1.00 95.69 126 ASN A C 1
ATOM 1015 O O . ASN A 1 126 ? -13.452 -5.951 1.183 1.00 95.69 126 ASN A O 1
ATOM 1019 N N . LEU A 1 127 ? -13.803 -4.222 2.592 1.00 95.25 127 LEU A N 1
ATOM 1020 C CA . LEU A 1 127 ? -15.265 -4.276 2.555 1.00 95.25 127 LEU A CA 1
ATOM 1021 C C . LEU A 1 127 ? -15.810 -3.691 1.244 1.00 95.25 127 LEU A C 1
ATOM 1023 O O . LEU A 1 127 ? -15.076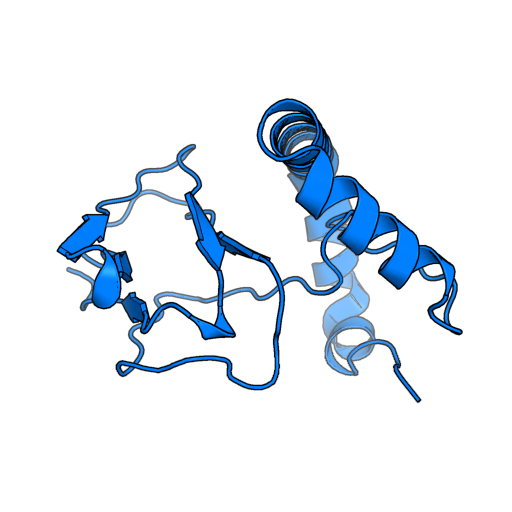 -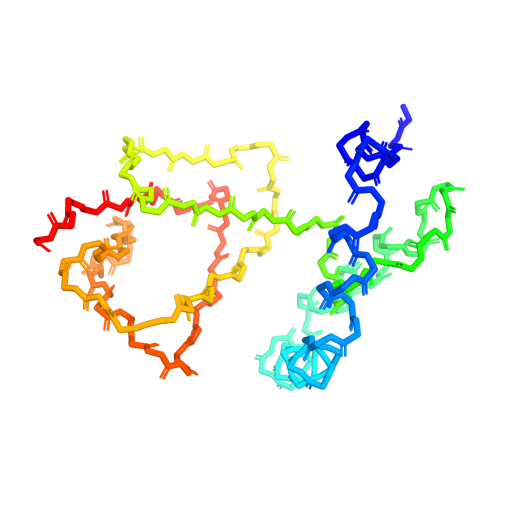3.080 0.468 1.00 95.25 127 LEU A O 1
ATOM 1027 N N . ASP A 1 128 ? -17.108 -3.866 1.009 1.00 93.88 128 ASP A N 1
ATOM 1028 C CA . ASP A 1 128 ? -17.788 -3.285 -0.146 1.00 93.88 128 ASP A CA 1
ATOM 1029 C C . ASP A 1 128 ? -17.797 -1.749 -0.093 1.00 93.88 128 ASP A C 1
ATOM 1031 O O . ASP A 1 128 ? -17.853 -1.137 0.979 1.00 93.88 128 ASP A O 1
ATOM 1035 N N . TYR A 1 129 ? -17.745 -1.124 -1.269 1.00 91.12 129 TYR A N 1
ATOM 1036 C CA . TYR A 1 129 ? -17.993 0.311 -1.429 1.00 91.12 129 TYR A CA 1
ATOM 1037 C C . TYR A 1 129 ? -19.501 0.598 -1.459 1.00 91.12 129 TYR A C 1
ATOM 1039 O O . TYR A 1 129 ? -20.283 -0.243 -1.905 1.00 91.12 129 TYR A O 1
ATOM 1047 N N . GLU A 1 130 ? -19.886 1.802 -1.027 1.00 88.62 130 GLU A N 1
ATOM 1048 C CA . GLU A 1 130 ? -21.267 2.322 -1.081 1.00 88.62 130 GLU A CA 1
ATOM 1049 C C . GLU A 1 130 ? -21.519 3.242 -2.283 1.00 88.62 130 GLU A C 1
ATOM 1051 O O . GLU A 1 130 ? -20.636 4.078 -2.603 1.00 88.62 130 GLU A O 1
#